Protein AF-A0A0Q8ZWU1-F1 (afdb_monomer)

Sequence (64 aa):
MKAGTKVLIQRDEKKYPARGTWKQFRGKKGVITCINTDEFGVSFAPGGGNTDAYFKGYELTERK

Structure (mmCIF, N/CA/C/O backbone):
data_AF-A0A0Q8ZWU1-F1
#
_entry.id   AF-A0A0Q8ZWU1-F1
#
loop_
_atom_site.group_PDB
_atom_site.id
_atom_site.type_symbol
_atom_site.label_atom_id
_atom_site.label_alt_id
_atom_site.label_comp_id
_atom_site.label_asym_id
_atom_site.label_entity_id
_atom_site.label_seq_id
_atom_site.pdbx_PDB_ins_code
_atom_site.Cartn_x
_atom_site.Cartn_y
_atom_site.Cartn_z
_atom_site.occupancy
_atom_site.B_iso_or_equiv
_atom_site.auth_seq_id
_atom_site.auth_comp_id
_atom_site.auth_asym_id
_atom_site.auth_atom_id
_atom_site.pdbx_PDB_model_num
ATOM 1 N N . MET A 1 1 ? 3.939 7.919 4.141 1.00 86.88 1 MET A N 1
ATOM 2 C CA . MET A 1 1 ? 4.491 7.084 3.050 1.00 86.88 1 MET A CA 1
ATOM 3 C C . MET A 1 1 ? 4.847 7.976 1.867 1.00 86.88 1 MET A C 1
ATOM 5 O O . MET A 1 1 ? 4.176 8.985 1.685 1.00 86.88 1 MET A O 1
ATOM 9 N N . LYS A 1 2 ? 5.897 7.644 1.104 1.00 91.88 2 LYS A N 1
ATOM 10 C CA . LYS A 1 2 ? 6.350 8.391 -0.087 1.00 91.88 2 LYS A CA 1
ATOM 11 C C . LYS A 1 2 ? 6.510 7.450 -1.290 1.00 91.88 2 LYS A C 1
ATOM 13 O O . LYS A 1 2 ? 6.491 6.233 -1.113 1.00 91.88 2 LYS A O 1
ATOM 18 N N . ALA A 1 3 ? 6.699 7.984 -2.496 1.00 93.06 3 ALA A N 1
ATOM 19 C CA . ALA A 1 3 ? 7.130 7.160 -3.627 1.00 93.06 3 ALA A CA 1
ATOM 20 C C . ALA A 1 3 ? 8.446 6.426 -3.289 1.00 93.06 3 ALA A C 1
ATOM 22 O O . ALA A 1 3 ? 9.324 6.975 -2.620 1.00 93.06 3 ALA A O 1
ATOM 23 N N . GLY A 1 4 ? 8.550 5.161 -3.691 1.00 92.88 4 GLY A N 1
ATOM 24 C CA . GLY A 1 4 ? 9.626 4.240 -3.326 1.00 92.88 4 GLY A CA 1
ATOM 25 C C . GLY A 1 4 ? 9.420 3.499 -1.998 1.00 92.88 4 GLY A C 1
ATOM 26 O O . GLY A 1 4 ? 10.144 2.542 -1.720 1.00 92.88 4 GLY A O 1
ATOM 27 N N . THR A 1 5 ? 8.432 3.875 -1.175 1.00 94.50 5 THR A N 1
ATOM 28 C CA . THR A 1 5 ? 8.138 3.151 0.070 1.00 94.50 5 THR A CA 1
ATOM 29 C C . THR A 1 5 ? 7.605 1.750 -0.241 1.00 94.50 5 THR A C 1
ATOM 31 O O . THR A 1 5 ? 6.650 1.586 -1.004 1.00 94.50 5 THR A O 1
ATOM 34 N N . LYS A 1 6 ? 8.205 0.729 0.382 1.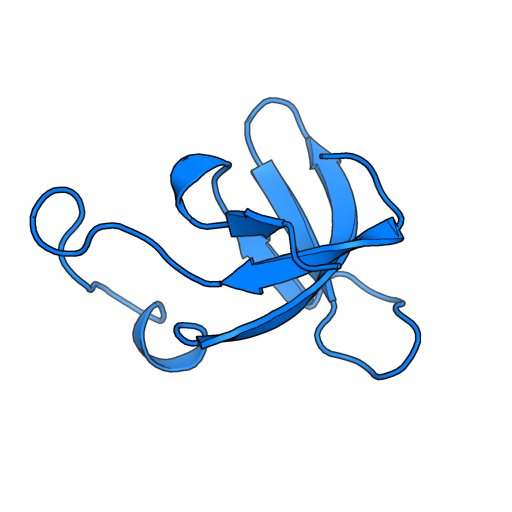00 95.00 6 LYS A N 1
ATOM 35 C CA . LYS A 1 6 ? 7.717 -0.652 0.331 1.00 95.00 6 LYS A CA 1
ATOM 36 C C . LYS A 1 6 ? 6.501 -0.788 1.240 1.00 95.00 6 LYS A C 1
ATOM 38 O O . LYS A 1 6 ? 6.546 -0.422 2.412 1.00 95.00 6 LYS A O 1
ATOM 43 N N . VAL A 1 7 ? 5.434 -1.370 0.712 1.00 95.56 7 VAL A N 1
ATOM 44 C CA . VAL A 1 7 ? 4.159 -1.512 1.419 1.00 95.56 7 VAL A CA 1
ATOM 45 C C . VAL A 1 7 ? 3.620 -2.936 1.343 1.00 95.56 7 VAL A C 1
ATOM 47 O O . VAL A 1 7 ? 3.995 -3.727 0.469 1.00 95.56 7 VAL A O 1
ATOM 50 N N . LEU A 1 8 ? 2.748 -3.256 2.290 1.00 96.62 8 LEU A N 1
ATOM 51 C CA . LEU A 1 8 ? 1.861 -4.408 2.310 1.00 96.62 8 LEU A CA 1
ATOM 52 C C . LEU A 1 8 ? 0.423 -3.904 2.144 1.00 96.62 8 LEU A C 1
ATOM 54 O O . LEU A 1 8 ? 0.012 -2.980 2.848 1.00 96.62 8 LEU A O 1
ATOM 58 N N . ILE A 1 9 ? -0.333 -4.514 1.231 1.00 96.50 9 ILE A N 1
ATOM 59 C CA . ILE A 1 9 ? -1.750 -4.197 1.039 1.00 96.50 9 ILE A CA 1
ATOM 60 C C . ILE A 1 9 ? -2.554 -4.850 2.161 1.00 96.50 9 ILE A C 1
ATOM 62 O O . ILE A 1 9 ? -2.746 -6.069 2.184 1.00 96.50 9 ILE A O 1
ATOM 66 N N . GLN A 1 10 ? -3.012 -4.046 3.109 1.00 95.12 10 GLN A N 1
ATOM 67 C CA . GLN A 1 10 ? -3.713 -4.512 4.293 1.00 95.12 10 GLN A CA 1
ATOM 68 C C . GLN A 1 10 ? -4.653 -3.425 4.807 1.00 95.12 10 GLN A C 1
ATOM 70 O O . GLN A 1 10 ? -4.254 -2.277 4.959 1.00 95.12 10 GLN A O 1
ATOM 75 N N . ARG A 1 11 ? -5.891 -3.810 5.129 1.00 94.19 11 ARG A N 1
ATOM 76 C CA . ARG A 1 11 ? -6.888 -2.943 5.765 1.00 94.19 11 ARG A CA 1
ATOM 77 C C . ARG A 1 11 ? -7.621 -3.691 6.867 1.00 94.19 11 ARG A C 1
ATOM 79 O O . ARG A 1 11 ? -7.678 -4.922 6.847 1.00 94.19 11 ARG A O 1
ATOM 86 N N . ASP A 1 12 ? -8.215 -2.952 7.795 1.00 93.88 12 ASP A N 1
ATOM 87 C CA . ASP A 1 12 ? -9.157 -3.518 8.758 1.00 93.88 12 ASP A CA 1
ATOM 88 C C . ASP A 1 12 ? -10.467 -3.883 8.045 1.00 93.88 12 ASP A C 1
ATOM 90 O O . ASP A 1 12 ? -11.273 -3.015 7.713 1.00 93.88 12 ASP A O 1
ATOM 94 N N . GLU A 1 13 ? -10.685 -5.174 7.801 1.00 92.94 13 GLU A N 1
ATOM 95 C CA . GLU A 1 13 ? -11.887 -5.658 7.118 1.00 92.94 13 GLU A CA 1
ATOM 96 C C . GLU A 1 13 ? -13.148 -5.665 7.990 1.00 92.94 13 GLU A C 1
ATOM 98 O O . GLU A 1 13 ? -14.243 -5.795 7.444 1.00 92.94 13 GLU A O 1
ATOM 103 N N . LYS A 1 14 ? -13.036 -5.482 9.314 1.00 93.44 14 LYS A N 1
ATOM 104 C CA . LYS A 1 14 ? -14.217 -5.266 10.164 1.00 93.44 14 LYS A CA 1
ATOM 105 C C . LYS A 1 14 ? -14.788 -3.869 9.934 1.00 93.44 14 LYS A C 1
ATOM 107 O O . LYS A 1 14 ? -16.002 -3.711 9.862 1.00 93.44 14 LYS A O 1
ATOM 112 N N . LYS A 1 15 ? -13.911 -2.871 9.779 1.00 95.25 15 LYS A N 1
ATOM 113 C CA . LYS A 1 15 ? -14.288 -1.480 9.483 1.00 95.25 15 LYS A CA 1
ATOM 114 C C . LYS A 1 15 ? -14.551 -1.240 7.992 1.00 95.25 15 LYS A C 1
ATOM 116 O O . LYS A 1 15 ? -15.458 -0.491 7.642 1.00 95.25 15 LYS A O 1
ATOM 121 N N . TYR A 1 16 ? -13.786 -1.896 7.118 1.00 91.31 16 TYR A N 1
ATOM 122 C CA . TYR A 1 16 ? -13.862 -1.769 5.660 1.00 91.31 16 TYR A CA 1
ATOM 123 C C . TYR A 1 16 ? -14.035 -3.150 5.002 1.00 91.31 16 TYR A C 1
ATOM 125 O O . TYR A 1 16 ? -13.056 -3.740 4.523 1.00 91.31 16 TYR A O 1
ATOM 133 N N . PRO A 1 17 ? -15.273 -3.683 4.951 1.00 90.88 17 PRO A N 1
A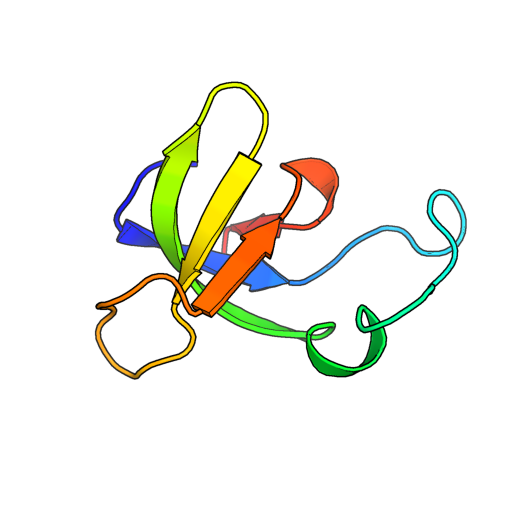TOM 134 C CA . PRO A 1 17 ? -15.548 -5.034 4.464 1.00 90.88 17 PRO A CA 1
ATOM 135 C C . PRO A 1 17 ? -14.926 -5.311 3.097 1.00 90.88 17 PRO A C 1
ATOM 137 O O . PRO A 1 17 ? -14.969 -4.458 2.208 1.00 90.88 17 PRO A O 1
ATOM 140 N N . ALA A 1 18 ? -14.344 -6.498 2.906 1.00 91.38 18 ALA A N 1
ATOM 141 C CA . ALA A 1 18 ? -13.779 -6.923 1.625 1.00 91.38 18 ALA A CA 1
ATOM 142 C C . ALA A 1 18 ? -14.837 -6.850 0.506 1.00 91.38 18 ALA A C 1
ATOM 144 O O . ALA A 1 18 ? -15.858 -7.534 0.563 1.00 91.38 18 ALA A O 1
ATOM 145 N N . ARG A 1 19 ? -14.589 -6.029 -0.522 1.00 89.56 19 ARG A N 1
ATOM 146 C CA . ARG A 1 19 ? -15.492 -5.820 -1.668 1.00 89.56 19 ARG A CA 1
ATOM 147 C C . ARG A 1 19 ? -14.706 -5.742 -2.973 1.00 89.56 19 ARG A C 1
ATOM 149 O O . ARG A 1 19 ? -13.533 -5.372 -2.965 1.00 89.56 19 ARG A O 1
ATOM 156 N N . GLY A 1 20 ? -15.372 -6.074 -4.079 1.00 90.25 20 GLY A N 1
ATOM 157 C CA . GLY A 1 20 ? -14.795 -6.004 -5.421 1.00 90.25 20 GLY A CA 1
ATOM 158 C C . GLY A 1 20 ? -13.493 -6.796 -5.538 1.00 90.25 20 GLY A C 1
ATOM 159 O O . GLY A 1 20 ? -13.377 -7.918 -5.044 1.00 90.25 20 GLY A O 1
ATOM 160 N N . THR A 1 21 ? -12.492 -6.182 -6.158 1.00 90.88 21 THR A N 1
ATOM 161 C CA . THR A 1 21 ? -11.177 -6.781 -6.419 1.00 90.88 21 THR A CA 1
ATOM 162 C C . THR A 1 21 ? -10.247 -6.799 -5.202 1.00 90.88 21 THR A C 1
ATOM 164 O O . THR A 1 21 ? -9.154 -7.347 -5.298 1.00 90.88 21 THR A O 1
ATOM 167 N N . TRP A 1 22 ? -10.666 -6.299 -4.028 1.00 93.25 22 TRP A N 1
ATOM 168 C CA . TRP A 1 22 ? -9.827 -6.250 -2.817 1.00 93.25 22 TRP A CA 1
ATOM 169 C C . TRP A 1 22 ? -9.158 -7.592 -2.483 1.00 93.25 22 TRP A C 1
ATOM 171 O O . TRP A 1 22 ? -7.966 -7.644 -2.180 1.00 93.25 22 TRP A O 1
ATOM 181 N N . LYS A 1 23 ? -9.902 -8.700 -2.606 1.00 93.19 23 LYS A N 1
ATOM 182 C CA . LYS A 1 23 ? -9.397 -10.056 -2.321 1.00 93.19 23 LYS A CA 1
ATOM 183 C C . LYS A 1 23 ? -8.207 -10.461 -3.201 1.00 93.19 23 LYS A C 1
ATOM 185 O O . LYS A 1 23 ? -7.428 -11.310 -2.790 1.00 93.19 23 LYS A O 1
ATOM 190 N N . GLN A 1 24 ? -8.056 -9.864 -4.383 1.00 94.06 24 GLN A N 1
ATOM 191 C CA . GLN A 1 24 ? -6.939 -10.135 -5.294 1.00 94.06 24 GLN A CA 1
ATOM 192 C C . GLN A 1 24 ? -5.648 -9.415 -4.877 1.00 94.06 24 GLN A C 1
ATOM 194 O O . GLN A 1 24 ? -4.563 -9.794 -5.328 1.00 94.06 24 GLN A O 1
ATOM 199 N N . PHE A 1 25 ? -5.755 -8.369 -4.052 1.00 94.75 25 PHE A N 1
ATOM 200 C CA . PHE A 1 25 ? -4.629 -7.530 -3.640 1.00 94.75 25 PHE A CA 1
ATOM 201 C C . PHE A 1 25 ? -4.253 -7.693 -2.173 1.00 94.75 25 PHE A C 1
ATOM 203 O O . PHE A 1 25 ? -3.084 -7.523 -1.840 1.00 94.75 25 PHE A O 1
ATOM 210 N N . ARG A 1 26 ? -5.205 -8.042 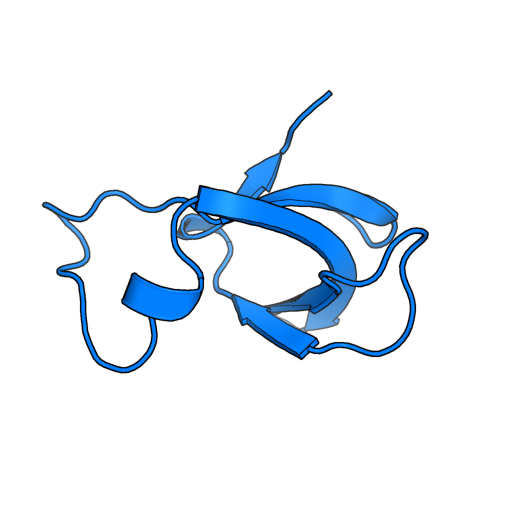-1.301 1.00 94.19 26 ARG A N 1
ATOM 211 C CA . ARG A 1 26 ? -4.962 -8.245 0.131 1.00 94.19 26 ARG A CA 1
ATOM 212 C C . ARG A 1 26 ? -3.748 -9.154 0.362 1.00 94.19 26 ARG A C 1
ATOM 214 O O . ARG A 1 26 ? -3.690 -10.273 -0.136 1.00 94.19 26 ARG A O 1
ATOM 221 N N . GLY A 1 27 ? -2.796 -8.674 1.155 1.00 94.94 27 GLY A N 1
ATOM 222 C CA . GLY A 1 27 ? -1.568 -9.386 1.508 1.00 94.94 27 GLY A CA 1
ATOM 223 C C . GLY A 1 27 ? -0.450 -9.294 0.465 1.00 94.94 27 GLY A C 1
ATOM 224 O O . GLY A 1 27 ? 0.659 -9.757 0.736 1.00 94.94 27 GLY A O 1
ATOM 225 N N . LYS A 1 28 ? -0.684 -8.679 -0.704 1.00 95.88 28 LYS A N 1
ATOM 226 C CA . LYS A 1 28 ? 0.384 -8.437 -1.680 1.00 95.88 28 LYS A CA 1
ATOM 227 C C . LYS A 1 28 ? 1.367 -7.394 -1.166 1.00 95.88 28 LYS A C 1
ATOM 229 O O . LYS A 1 28 ? 1.014 -6.463 -0.444 1.00 95.88 28 LYS A O 1
ATOM 234 N N . LYS A 1 29 ? 2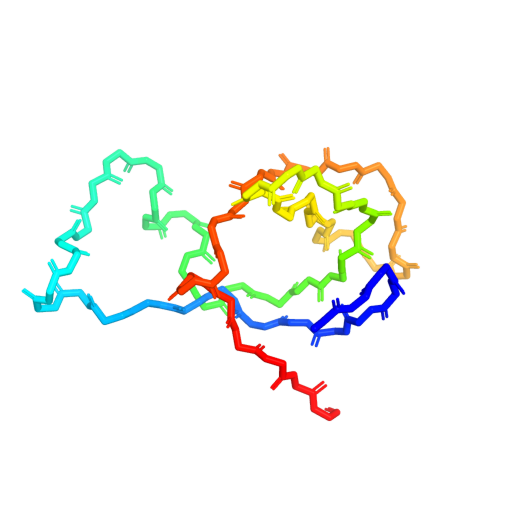.622 -7.554 -1.575 1.00 95.50 29 LYS A N 1
ATOM 235 C CA . LYS A 1 29 ? 3.719 -6.630 -1.285 1.00 95.50 29 LYS A CA 1
ATOM 236 C C . LYS A 1 29 ? 4.001 -5.808 -2.531 1.00 95.50 29 LYS A C 1
ATOM 238 O O . LYS A 1 29 ? 4.148 -6.387 -3.601 1.00 95.50 29 LYS A O 1
ATOM 243 N N . GLY A 1 30 ? 4.129 -4.499 -2.376 1.00 95.00 30 GLY A N 1
ATOM 244 C CA . GLY A 1 30 ? 4.407 -3.593 -3.486 1.00 95.00 30 GLY A CA 1
ATOM 245 C C . GLY A 1 30 ? 5.296 -2.424 -3.087 1.00 95.00 30 GLY A C 1
ATOM 246 O O . GLY A 1 30 ? 5.811 -2.369 -1.963 1.00 95.00 30 GLY A O 1
ATOM 247 N N . VAL A 1 31 ? 5.479 -1.508 -4.029 1.00 96.00 31 VAL A N 1
ATOM 248 C CA . VAL A 1 31 ? 6.213 -0.250 -3.870 1.00 96.00 31 VAL A CA 1
ATOM 249 C C . VAL A 1 31 ? 5.325 0.890 -4.346 1.00 96.00 31 VAL A C 1
ATOM 251 O O . VAL A 1 31 ? 4.715 0.787 -5.409 1.00 96.00 31 VAL A O 1
ATOM 254 N N . ILE A 1 32 ? 5.249 1.970 -3.572 1.00 95.25 32 ILE A N 1
ATOM 255 C CA . ILE A 1 32 ? 4.497 3.160 -3.979 1.00 95.25 32 ILE A CA 1
ATOM 256 C C . ILE A 1 32 ? 5.209 3.827 -5.158 1.00 95.25 32 ILE A C 1
ATOM 258 O O . ILE A 1 32 ? 6.398 4.126 -5.073 1.00 95.25 32 ILE A O 1
ATOM 262 N N . THR A 1 33 ? 4.487 4.087 -6.239 1.00 96.19 33 THR A N 1
ATOM 263 C CA . THR A 1 33 ? 5.001 4.719 -7.464 1.00 96.19 33 THR A CA 1
ATOM 264 C C . THR A 1 33 ? 4.673 6.205 -7.508 1.00 96.19 33 THR A C 1
ATOM 266 O O . THR A 1 33 ? 5.522 7.019 -7.860 1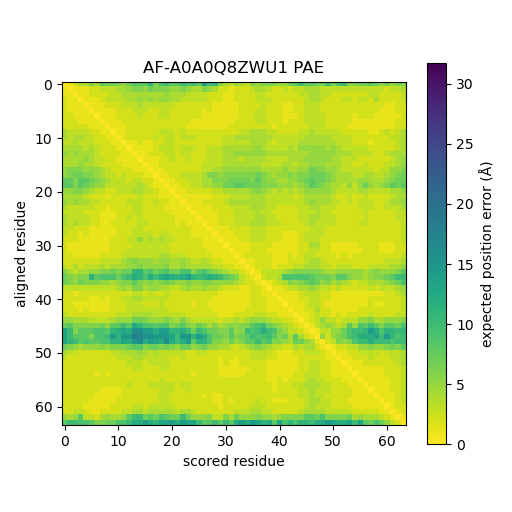.00 96.19 33 THR A O 1
ATOM 269 N N . CYS A 1 34 ? 3.461 6.576 -7.099 1.00 94.19 34 CYS A N 1
ATOM 270 C CA . CYS A 1 34 ? 2.993 7.953 -7.071 1.00 94.19 34 CYS A CA 1
ATOM 271 C C . CYS A 1 34 ? 2.011 8.192 -5.922 1.00 94.19 34 CYS A C 1
ATOM 273 O O . CYS A 1 34 ? 1.461 7.258 -5.332 1.00 94.19 34 CYS A O 1
ATOM 275 N N . ILE A 1 35 ? 1.815 9.469 -5.603 1.00 94.31 35 ILE A N 1
ATOM 276 C CA . ILE A 1 35 ? 0.889 9.927 -4.572 1.00 94.31 35 ILE A CA 1
ATOM 277 C C . ILE A 1 35 ? 0.010 10.996 -5.201 1.00 94.31 35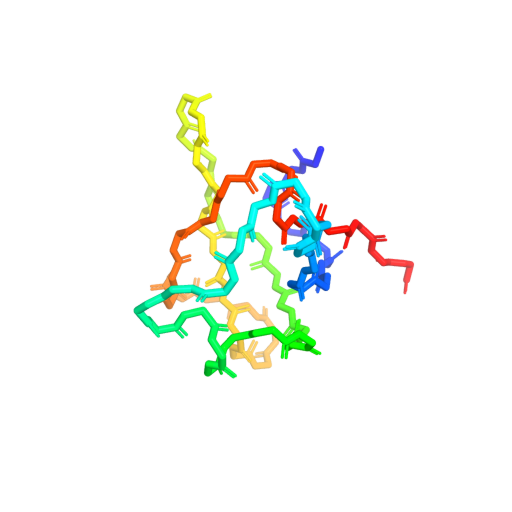 ILE A C 1
ATOM 279 O O . ILE A 1 35 ? 0.513 12.025 -5.646 1.00 94.31 35 ILE A O 1
ATOM 283 N N . ASN A 1 36 ? -1.289 10.732 -5.210 1.00 87.44 36 ASN A N 1
ATOM 284 C CA . ASN A 1 36 ? -2.341 11.698 -5.487 1.00 87.44 36 ASN A CA 1
ATOM 285 C C . ASN A 1 36 ? -3.038 12.037 -4.162 1.00 87.44 36 ASN A C 1
ATOM 287 O O . ASN A 1 36 ? -2.879 11.299 -3.192 1.00 87.44 36 ASN A O 1
ATOM 291 N N . THR A 1 37 ? -3.816 13.124 -4.123 1.00 86.31 37 THR A N 1
ATOM 292 C CA . THR A 1 37 ? -4.412 13.729 -2.911 1.00 86.31 37 THR A CA 1
ATOM 293 C C . THR A 1 37 ? -4.773 12.736 -1.797 1.00 86.31 37 THR A C 1
ATOM 295 O O . THR A 1 37 ? -4.308 12.909 -0.678 1.00 86.31 37 THR A O 1
ATOM 298 N N . ASP A 1 38 ? -5.513 11.666 -2.117 1.00 89.00 38 ASP A N 1
ATOM 299 C CA . ASP A 1 38 ? -5.915 10.622 -1.157 1.00 89.00 38 ASP A CA 1
ATOM 300 C C . ASP A 1 38 ? -5.582 9.190 -1.610 1.00 89.00 38 ASP A C 1
ATOM 302 O O . ASP A 1 38 ? -6.079 8.214 -1.035 1.00 89.00 38 ASP A O 1
ATOM 306 N N . GLU A 1 39 ? -4.792 9.037 -2.673 1.00 94.56 39 GLU A N 1
ATOM 307 C CA . GLU A 1 39 ? -4.551 7.744 -3.314 1.00 94.56 39 GLU A CA 1
ATOM 308 C C . GLU A 1 39 ? -3.077 7.500 -3.589 1.00 94.56 39 GLU A C 1
ATOM 310 O O . GLU A 1 39 ? -2.339 8.366 -4.054 1.00 94.56 39 GLU A O 1
ATOM 315 N N . PHE A 1 40 ? -2.666 6.267 -3.337 1.00 96.19 40 PHE A N 1
ATOM 316 C CA . PHE A 1 40 ? -1.306 5.801 -3.514 1.00 96.19 40 PHE A CA 1
ATOM 317 C C . PHE A 1 40 ? -1.289 4.803 -4.660 1.00 96.19 40 PHE A C 1
ATOM 319 O O . PHE A 1 40 ? -1.899 3.736 -4.566 1.00 96.19 40 PHE A O 1
ATOM 326 N N . GLY A 1 41 ? -0.582 5.148 -5.733 1.00 96.38 41 GLY A N 1
ATOM 327 C CA . GLY A 1 41 ? -0.269 4.195 -6.787 1.00 96.38 41 GLY A CA 1
ATOM 328 C C . GLY A 1 41 ? 0.746 3.186 -6.266 1.00 96.38 41 GLY A C 1
ATOM 329 O O . GLY A 1 41 ? 1.753 3.576 -5.674 1.00 96.38 41 GLY A O 1
ATOM 330 N N . VAL A 1 42 ? 0.485 1.896 -6.455 1.00 96.38 42 VAL A N 1
ATOM 331 C CA . VAL A 1 42 ? 1.371 0.809 -6.037 1.00 96.38 42 VAL A CA 1
ATOM 332 C C . VAL A 1 42 ? 1.693 -0.076 -7.232 1.00 96.38 42 VAL A C 1
ATOM 334 O O . VAL A 1 42 ? 0.803 -0.484 -7.977 1.00 96.38 42 VAL A O 1
ATOM 337 N N . SER A 1 43 ? 2.978 -0.392 -7.378 1.00 96.62 43 SER A N 1
ATOM 338 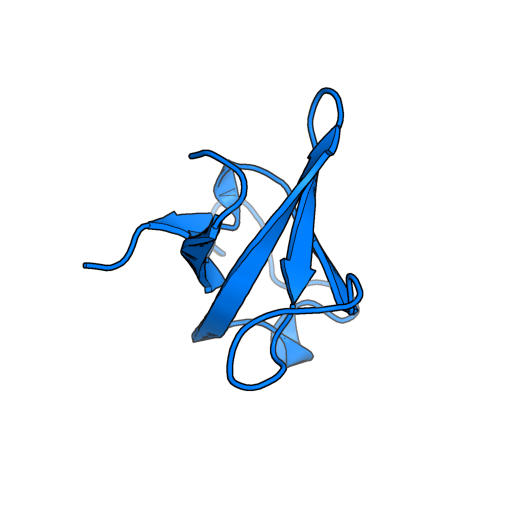C CA . SER A 1 43 ? 3.467 -1.430 -8.279 1.00 96.62 43 SER A CA 1
ATOM 339 C C . SER A 1 43 ? 3.773 -2.711 -7.507 1.00 96.62 43 SER A C 1
ATOM 341 O O . SER A 1 43 ? 4.381 -2.677 -6.430 1.00 96.62 43 SER A O 1
ATOM 343 N N . PHE A 1 44 ? 3.365 -3.844 -8.065 1.00 94.62 44 PHE A N 1
ATOM 344 C CA . PHE A 1 44 ? 3.675 -5.189 -7.583 1.00 94.62 44 PHE A CA 1
ATOM 345 C C . PHE A 1 44 ? 4.826 -5.837 -8.362 1.00 94.62 44 PHE A C 1
ATOM 347 O O . PHE A 1 44 ? 5.268 -6.929 -7.997 1.00 94.62 44 PH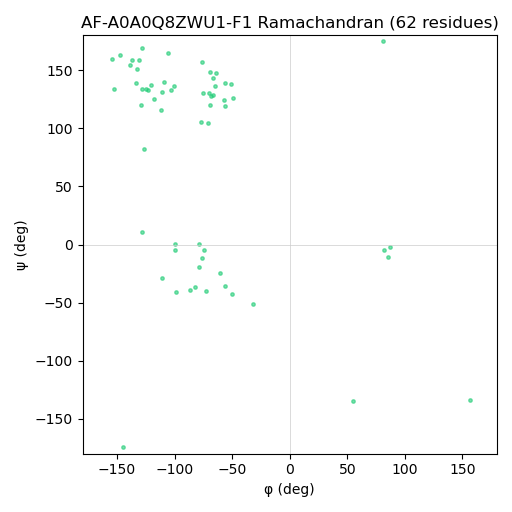E A O 1
ATOM 354 N N . ALA A 1 45 ? 5.324 -5.175 -9.411 1.00 90.19 45 ALA A N 1
ATOM 355 C CA . ALA A 1 45 ? 6.476 -5.637 -10.165 1.00 90.19 45 ALA A CA 1
ATOM 356 C C . ALA A 1 45 ? 7.761 -5.597 -9.307 1.00 90.19 45 ALA A C 1
ATOM 358 O O . ALA A 1 45 ? 7.954 -4.675 -8.500 1.00 90.19 45 ALA A O 1
ATOM 359 N N . PRO A 1 46 ? 8.675 -6.572 -9.468 1.00 78.88 46 PRO A N 1
ATOM 360 C CA . PRO A 1 46 ? 9.981 -6.534 -8.818 1.00 78.88 46 PRO A CA 1
ATOM 361 C C . PRO A 1 46 ? 10.743 -5.254 -9.190 1.00 78.88 46 PRO A C 1
ATOM 363 O O . PRO A 1 46 ? 10.952 -4.981 -10.365 1.00 78.88 46 PRO A O 1
ATOM 366 N N . GLY A 1 47 ? 11.173 -4.476 -8.192 1.00 68.38 47 GLY A N 1
ATOM 367 C CA . GLY A 1 47 ? 11.956 -3.249 -8.409 1.00 68.38 47 GLY A CA 1
ATOM 368 C C . GLY A 1 47 ? 11.144 -1.967 -8.636 1.00 68.38 47 GLY A C 1
ATOM 369 O O . GLY A 1 47 ? 11.739 -0.895 -8.691 1.00 68.38 47 GLY A O 1
ATOM 370 N N . GLY A 1 48 ? 9.809 -2.045 -8.671 1.00 70.44 48 GLY A N 1
ATOM 371 C CA . GLY A 1 48 ? 8.944 -0.900 -8.983 1.00 70.44 48 GLY A CA 1
ATOM 372 C C . GLY A 1 48 ? 8.831 -0.634 -10.489 1.00 70.44 48 GLY A C 1
ATOM 373 O O . GLY A 1 48 ? 9.455 -1.313 -11.299 1.00 70.44 48 GLY A O 1
ATOM 374 N N . GLY A 1 49 ? 7.991 0.328 -10.879 1.00 84.38 49 GLY A N 1
ATOM 375 C CA . GLY A 1 49 ? 7.719 0.628 -12.287 1.00 84.38 49 GLY A CA 1
ATOM 376 C C . GLY A 1 49 ? 6.370 1.313 -12.482 1.00 84.38 49 GLY A C 1
ATOM 377 O O . GLY A 1 49 ? 6.037 2.244 -11.751 1.00 84.38 49 GLY A O 1
ATOM 378 N N . ASN A 1 50 ? 5.593 0.840 -13.459 1.00 90.81 50 ASN A N 1
ATOM 379 C CA . ASN A 1 50 ? 4.240 1.336 -13.709 1.00 90.81 50 ASN A CA 1
ATOM 380 C C . ASN A 1 50 ? 3.309 1.044 -12.525 1.00 90.81 50 ASN A C 1
ATOM 382 O O . ASN A 1 50 ? 3.439 0.028 -11.840 1.00 90.81 50 ASN A O 1
ATOM 386 N N . THR A 1 51 ? 2.354 1.942 -12.301 1.00 94.94 51 THR A N 1
ATOM 387 C CA . THR A 1 51 ? 1.309 1.756 -11.293 1.00 94.94 51 THR A CA 1
ATOM 388 C C . THR A 1 51 ? 0.362 0.638 -11.720 1.00 94.94 51 THR A C 1
ATOM 390 O O . THR A 1 51 ? -0.293 0.759 -12.752 1.00 94.94 51 THR A O 1
ATOM 393 N N . ASP A 1 52 ? 0.259 -0.419 -10.911 1.00 94.44 52 ASP A N 1
ATOM 394 C CA . ASP A 1 52 ? -0.665 -1.533 -11.160 1.00 94.44 52 ASP A CA 1
ATOM 395 C C . ASP A 1 52 ? -2.058 -1.255 -10.577 1.00 94.44 52 ASP A C 1
ATOM 397 O O . ASP A 1 52 ? -3.075 -1.610 -11.171 1.00 94.44 52 ASP A O 1
ATOM 401 N N . ALA A 1 53 ? -2.116 -0.640 -9.391 1.00 95.19 53 ALA A N 1
ATOM 402 C CA . ALA A 1 53 ? -3.365 -0.323 -8.705 1.00 95.19 53 ALA A CA 1
ATOM 403 C C . ALA A 1 53 ? -3.214 0.876 -7.760 1.00 95.19 53 ALA A C 1
ATOM 405 O O . ALA A 1 53 ? -2.112 1.200 -7.316 1.00 95.19 53 ALA A O 1
ATOM 406 N N . TYR A 1 54 ? -4.344 1.501 -7.429 1.00 95.06 54 TYR A N 1
ATOM 407 C CA . TYR A 1 54 ? -4.428 2.614 -6.486 1.00 95.06 54 TYR A CA 1
ATOM 408 C C . TYR A 1 54 ? -5.106 2.172 -5.191 1.00 95.06 54 TYR A C 1
ATOM 410 O O . TYR A 1 54 ? -6.084 1.426 -5.217 1.00 95.06 54 TYR A O 1
ATOM 418 N N . PHE A 1 55 ? -4.582 2.649 -4.064 1.00 95.44 55 PHE A N 1
ATOM 419 C CA . PHE A 1 55 ? -5.056 2.306 -2.725 1.00 95.44 55 PHE A CA 1
ATOM 420 C C . PHE A 1 55 ? -5.222 3.552 -1.865 1.00 95.44 55 PHE A C 1
ATOM 422 O O . PHE A 1 55 ? -4.484 4.530 -2.016 1.00 95.44 55 PHE A O 1
ATOM 429 N N . LYS A 1 56 ? -6.152 3.503 -0.910 1.00 94.62 56 LYS A N 1
ATOM 430 C CA . LYS A 1 56 ? -6.239 4.520 0.142 1.00 94.62 56 LYS A CA 1
ATOM 431 C C . LYS A 1 56 ? -5.145 4.304 1.183 1.00 94.62 56 LYS A C 1
ATOM 433 O O . LYS A 1 56 ? -4.668 3.193 1.394 1.00 94.62 56 LYS A O 1
ATOM 438 N N . GLY A 1 57 ? -4.792 5.362 1.912 1.00 93.75 57 GLY A N 1
ATOM 439 C CA . GLY A 1 57 ? -3.762 5.281 2.956 1.00 93.75 57 GLY A CA 1
ATOM 440 C C . GLY A 1 57 ? -4.046 4.224 4.033 1.00 93.75 57 GLY A C 1
ATOM 441 O O . GLY A 1 57 ? -3.123 3.553 4.477 1.00 93.75 57 GLY A O 1
ATOM 442 N N . TYR A 1 58 ? -5.315 4.012 4.404 1.00 93.62 58 TYR A N 1
ATOM 443 C CA . TYR A 1 58 ? -5.714 2.992 5.389 1.00 93.62 58 TYR A CA 1
ATOM 444 C C . TYR A 1 58 ? -5.669 1.548 4.854 1.00 93.62 58 TYR A C 1
ATOM 446 O O . TYR A 1 58 ? -5.931 0.607 5.603 1.00 93.62 58 TYR A O 1
ATOM 454 N N . GLU A 1 59 ? -5.386 1.373 3.562 1.00 95.31 59 GLU A N 1
ATOM 455 C CA . GLU A 1 59 ? -5.240 0.075 2.898 1.00 95.31 59 GLU A CA 1
ATOM 456 C C . GLU A 1 59 ? -3.774 -0.334 2.723 1.00 95.31 59 GLU A C 1
ATOM 458 O O . GLU A 1 59 ? -3.488 -1.400 2.170 1.00 95.31 59 GLU A O 1
ATOM 463 N N . LEU A 1 60 ? -2.847 0.506 3.187 1.00 95.62 60 LEU A N 1
ATOM 464 C CA . LEU A 1 60 ? -1.413 0.322 3.047 1.00 95.62 60 LEU A CA 1
ATOM 465 C C . LEU A 1 60 ? -0.735 0.329 4.412 1.00 95.62 60 LEU A C 1
ATOM 467 O O . LEU A 1 60 ? -0.943 1.215 5.236 1.00 95.62 60 LEU A O 1
ATOM 471 N N . THR A 1 61 ? 0.140 -0.646 4.627 1.00 96.00 61 THR A N 1
ATOM 472 C CA . THR A 1 61 ? 1.048 -0.684 5.777 1.00 96.00 61 THR A CA 1
ATOM 473 C C . THR A 1 61 ? 2.483 -0.651 5.274 1.00 96.00 61 THR A C 1
ATOM 475 O O . THR A 1 61 ? 2.873 -1.474 4.446 1.00 96.00 61 THR A O 1
ATOM 478 N N . GLU A 1 62 ? 3.278 0.304 5.751 1.00 94.19 62 GLU A N 1
ATOM 479 C CA . GLU A 1 62 ? 4.703 0.380 5.426 1.00 94.19 62 GLU A CA 1
ATOM 480 C C . GLU A 1 62 ? 5.454 -0.834 5.993 1.00 94.19 62 GLU A C 1
ATOM 482 O O . GLU A 1 62 ? 5.226 -1.243 7.133 1.00 94.19 62 GLU A O 1
ATOM 487 N N . ARG A 1 63 ? 6.352 -1.419 5.192 1.00 89.19 63 ARG A N 1
ATOM 488 C CA . ARG A 1 63 ? 7.197 -2.549 5.605 1.00 89.19 63 ARG A CA 1
ATOM 489 C C . ARG A 1 63 ? 8.674 -2.183 5.478 1.00 89.19 63 ARG A C 1
ATOM 491 O O . ARG A 1 63 ? 9.070 -1.591 4.475 1.00 89.19 63 ARG A O 1
ATOM 498 N N . LYS A 1 64 ? 9.461 -2.560 6.487 1.00 78.69 64 LYS A N 1
ATOM 499 C CA . LYS A 1 64 ? 10.923 -2.410 6.487 1.00 78.69 64 LYS A CA 1
ATOM 500 C C . LYS A 1 64 ? 11.581 -3.375 5.496 1.00 78.69 64 LYS A C 1
ATOM 502 O O . LYS A 1 64 ? 11.039 -4.489 5.299 1.00 78.69 64 LYS A O 1
#

Radius of gyration: 10.92 Å; Cα contacts (8 Å, |Δi|>4): 123; chains: 1; bounding box: 28×24×24 Å

Mean predicted aligned error: 3.29 Å

Secondary structure (DSSP, 8-state):
--TT-EEEE---TTTS---TTHHHHTT-EEEEEEEETTEEEEE-STT--S--EEEEGGGEEE--

Nearest PDB structures (foldseek):
  6th6-assembly1_BU  TM=7.424E-01  e=2.725E-02  Thermococcus kodakarensis KOD1
  9e7f-assembly1_AS  TM=7.484E-01  e=3.483E-02  Pyrobaculum calidifontis JCM 11548
  8hkz-assembly1_L21E  TM=7.387E-01  e=6.430E-02  Sulfolobus acidocaldarius DSM 639
  8hl4-assembly1_L21E  TM=6.699E-01  e=6.836E-02  Sulfolobus acidocaldarius DSM 639
  8ova-assembly1_BU  TM=7.326E-01  e=1.342E-01  Trypanosoma brucei brucei

Foldseek 3Di:
DAFFFKKFQAADCVVVPDDDCSVVRHGQIWTFHDDDPFWTFTDSDPPDDDRPDIDGPRRIDTDD

pLDDT: mean 92.27, std 5.53, range [68.38, 96.62]

Solvent-accessible surface area (backbone atoms only — not comparable to full-atom values): 3754 Å² total; per-residue (Å²): 139,53,67,70,39,40,31,33,31,45,58,62,47,90,85,52,63,85,54,88,67,45,78,81,43,59,73,41,62,33,22,27,54,42,78,52,101,70,36,34,24,28,6,68,54,88,93,47,66,69,64,74,48,74,39,45,69,74,36,49,38,83,52,135

=== Feature glossary ===
The features interleaved in this record are:

— What the protein is —

Sequence gives the chain of amino acids in standard one-letter code (A=alanine, C=cysteine, …, Y=tyrosine), read N→C. It is the only feature that is directly encoded by the gene; all structural features are derived from the folded form of this sequence.

Database cross-references. InterPro integrates a dozen domain/family signature databases into unified entries with residue-range hits. GO terms attach function/process/location labels with evidence codes. CATH codes position the fold in a four-level structural taxonomy. Organism is the NCBI-taxonomy species name.

— Where its atoms are —

Atomic coordinates in PDBx/mmCIF format — the same representation the Protein Data Bank distributes. Each line of the _atom_site loop places one backbone atom in Cartesian space (units: ångströms, origin: arbitrary).

The six renders are orthographic views along the three Cartesian axes in both directions. Representation (cartoon, sticks, or surface) and color scheme (sequence-rainbow or by-chain) vary across proteins so the training set covers all the common visualization conventions.

— Local backbone conformation —

Eight-state secondary structure (DSSP): H is the canonical α-helix, G the tighter 3₁₀-helix, I the wider π-helix; E/B are β-structure, T and S are turns and bends, and '-' is everything else. DSSP derives these from the pattern of main-chain N–H···O=C hydrogen bonds, not from the sequence.

P-SEA three-state annotation labels each residue as helix, strand, or coil based purely on the geometry of the Cα trace. It serves as a fallback when the full backbone (and thus DSSP) is unavailable.

The φ/ψ torsion pair specifies the backbone conformation at each residue. φ rotates about the N–Cα bond, ψ about the Cα–C bond. Steric clashes forbid most of the (φ, ψ) plane — the allowed regions (α-helix basin, β-sheet basin, left-handed helix) are the Ramachandran-allowed regions.

— Global shape and packing —

The geometric summary reports three shape descriptors. Rg (radius of gyration) measures how spread out the Cα atoms are about their centre of mass; co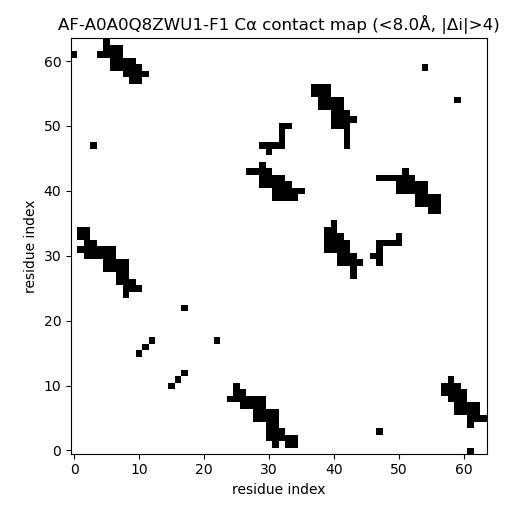mpact globular proteins have small Rg, elongated or unfolded ones large. Cα contacts (<8 Å, |i−j|>4) count long-range residue pairs in spatial proximity — high for tightly packed folds, near zero for rods or random coil. The bounding-box extents give the protein's footprint along x, y, z in Å.

Solvent-accessible surface area (SASA) is the area in Å² traced out by the centre of a 1.4 Å probe sphere (a water molecule) rolled over the protein's van der Waals surface (Shrake–Rupley / Lee–Richards construction). Buried residues have near-zero SASA; fully exposed residues can exceed 200 Å². The total SASA scales roughly with the number of surface residues.

The contact map is a binary N×N matrix image: pixel (i, j) is dark where Cα_i and Cα_j are within 8 Å and |i−j|>4. Because the |i−j|>4 filter removes local helical contacts, off-diagonal stripes parallel to the main diagonal indicate parallel β-sheets; stripes perpendicular to it indicate antiparallel β-sheets. The Ramachandran plot scatters every residue's (φ, ψ) pair against the sterically allowed regions. The PAE heatmap renders the predicted-aligned-error matrix.

— Structural neighborhood —

3Di is Foldseek's structural alphabet. Each residue is assigned one of twenty discrete states based on how its Cα sits relative to its spatial (not sequential) neighbors. Aligning 3Di strings finds structural homologs roughly as well as full 3D superposition, but orders of magnitude faster.

Nearest PDB neighbors are the top structural matches found by Foldseek when searching this structure against the entire Protein Data Bank. Each hit reports a TM-score (0 to 1; >0.5 almost always implies the same fold) and an E-value. These are *structural* homologs — they may share no detectable sequence similarity.

— Confidence and disorder —

For AlphaFold models, the B-factor field carries pLDDT — the model's own estimate of local accuracy on a 0–100 scale. Regions with pLDDT<50 should be treated as essentially unmodeled; they often correspond to intrinsically disordered segments.

Crystallographic B-factors measure how much each atom's electron density is smeared out, in Å². They rise in mobile loops and surface residues and fall in the buried interior. In AlphaFold models this column is repurposed to hold pLDDT instead.

Predicted aligned error is AlphaFold's pairwise confidence. Unlike pLDDT (per-residue), PAE is per-residue-pair and captures whether two parts of the structure are correctly placed relative to each other. Units are ångströms of expected positional error.